Protein AF-X1L8R2-F1 (afdb_monomer_lite)

Sequence (95 aa):
MTNFLNYTLTGGLSEVQIEKIHQDALQVLNKVGVNVPHPETLQLLSKHKGVSMQGTRVRYEPDVVNAALKEACAAGEDSSKREKKNSAALKARVG

pLDDT: mean 83.02, std 17.52, range [42.56, 98.38]

Foldseek 3Di:
DDDDDDDDDDDDDDPVRVVVVLVVVLVCLAPVADFAPDVVVVVVQVVDPQWDDDPRGIHGHSVVVVVVVVVVVVVVVVVVVVVVVVVVVVVVVPD

InterPro domains:
  IPR010426 Trimethylamine methyltransferase [PF06253] (13-75)
  IPR038601 MttB-like superfamily [G3DSA:3.20.20.480] (8-93)

Structure (mmCIF, N/CA/C/O backbone):
data_AF-X1L8R2-F1
#
_entry.id   AF-X1L8R2-F1
#
loop_
_atom_site.group_PDB
_atom_site.id
_atom_site.type_symbol
_atom_site.label_atom_id
_atom_site.label_alt_id
_atom_site.label_comp_id
_atom_site.label_asym_id
_atom_site.label_entity_id
_atom_site.label_seq_id
_atom_site.pdbx_PDB_ins_code
_atom_site.Cartn_x
_atom_site.Cartn_y
_atom_site.Cartn_z
_atom_site.occupancy
_atom_site.B_iso_or_equiv
_atom_site.auth_seq_id
_atom_site.auth_comp_id
_atom_site.auth_asym_id
_atom_site.auth_atom_id
_atom_site.pdbx_PDB_model_num
ATOM 1 N N . MET A 1 1 ? 41.066 -22.308 -28.428 1.00 42.56 1 MET A N 1
ATOM 2 C CA . MET A 1 1 ? 40.494 -20.947 -28.352 1.00 42.56 1 MET A CA 1
ATOM 3 C C . MET A 1 1 ? 39.178 -21.045 -27.599 1.00 42.56 1 MET A C 1
ATOM 5 O O . MET A 1 1 ? 38.236 -21.616 -28.127 1.00 42.56 1 MET A O 1
ATOM 9 N N . THR A 1 2 ? 39.141 -20.621 -26.338 1.00 56.38 2 THR A N 1
ATOM 10 C CA . THR A 1 2 ? 37.943 -20.663 -25.485 1.00 56.38 2 THR A CA 1
ATOM 11 C C . THR A 1 2 ? 37.123 -19.397 -25.705 1.00 56.38 2 THR A C 1
ATOM 13 O O . THR A 1 2 ? 37.608 -18.290 -25.488 1.00 56.38 2 THR A O 1
ATOM 16 N N . ASN A 1 3 ? 35.896 -19.569 -26.189 1.00 62.41 3 ASN A N 1
ATOM 17 C CA . ASN A 1 3 ? 34.976 -18.481 -26.492 1.00 62.41 3 ASN A CA 1
ATOM 18 C C . ASN A 1 3 ? 34.280 -18.048 -25.189 1.00 62.41 3 ASN A C 1
ATOM 20 O O . ASN A 1 3 ? 33.537 -18.836 -24.606 1.00 62.41 3 ASN A O 1
ATOM 24 N N . PHE A 1 4 ? 34.528 -16.827 -24.713 1.00 68.69 4 PHE A N 1
ATOM 25 C CA . PHE A 1 4 ? 33.775 -16.252 -23.597 1.00 68.69 4 PHE A CA 1
ATOM 26 C C . PHE A 1 4 ? 32.495 -15.621 -24.147 1.00 68.69 4 PHE A C 1
ATOM 28 O O . PHE A 1 4 ? 32.547 -14.629 -24.872 1.00 68.69 4 PHE A O 1
ATOM 35 N N . LEU A 1 5 ? 31.341 -16.206 -23.825 1.00 69.25 5 LEU A N 1
ATOM 36 C CA . LEU A 1 5 ? 30.053 -15.582 -24.104 1.00 69.25 5 LEU A CA 1
ATOM 37 C C . LEU A 1 5 ? 29.792 -14.475 -23.077 1.00 69.25 5 LEU A C 1
ATOM 39 O O . LEU A 1 5 ? 29.632 -14.748 -21.889 1.00 69.25 5 LEU A O 1
ATOM 43 N N . ASN A 1 6 ? 29.738 -13.233 -23.554 1.00 66.38 6 ASN A N 1
ATOM 44 C CA . ASN A 1 6 ? 29.241 -12.096 -22.788 1.00 66.38 6 ASN A CA 1
ATOM 45 C C . ASN A 1 6 ? 27.726 -11.997 -22.982 1.00 66.38 6 ASN A C 1
ATOM 47 O O . ASN A 1 6 ? 27.255 -11.792 -24.100 1.00 66.38 6 ASN A O 1
ATOM 51 N N . TYR A 1 7 ? 26.977 -12.117 -21.890 1.00 67.62 7 TYR A N 1
ATOM 52 C CA . TYR A 1 7 ? 25.542 -11.857 -21.860 1.00 67.62 7 TYR A CA 1
ATOM 53 C C . TYR A 1 7 ? 25.287 -10.642 -20.978 1.00 67.62 7 TYR A C 1
ATOM 55 O O . TYR A 1 7 ? 25.815 -10.559 -19.869 1.00 67.62 7 TYR A O 1
ATOM 63 N N . THR A 1 8 ? 24.434 -9.738 -21.445 1.00 67.44 8 THR A N 1
ATOM 64 C CA . THR A 1 8 ? 23.916 -8.632 -20.640 1.00 67.44 8 THR A CA 1
ATOM 65 C C . THR A 1 8 ? 22.416 -8.827 -20.514 1.00 67.44 8 THR A C 1
ATOM 67 O O . THR A 1 8 ? 21.721 -8.946 -21.522 1.00 67.44 8 THR A O 1
ATOM 70 N N . LEU A 1 9 ? 2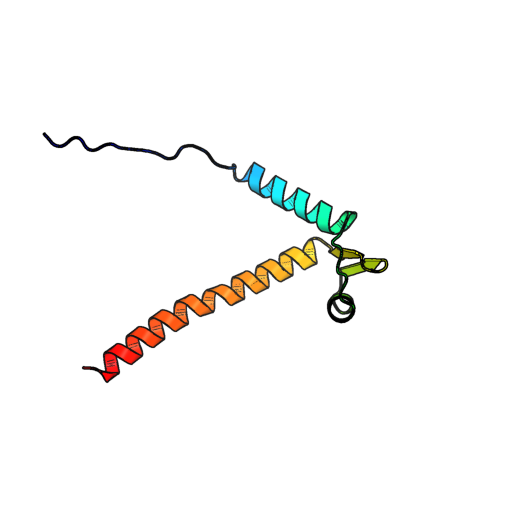1.905 -8.877 -19.284 1.00 72.25 9 LEU A N 1
ATOM 71 C CA . LEU A 1 9 ? 20.466 -8.832 -19.047 1.00 72.25 9 LEU A CA 1
ATOM 72 C C . LEU A 1 9 ? 19.979 -7.417 -19.362 1.00 72.25 9 LEU A C 1
ATOM 74 O O . LEU A 1 9 ? 20.316 -6.467 -18.659 1.00 72.25 9 LEU A O 1
ATOM 78 N N . THR A 1 10 ? 19.208 -7.275 -20.435 1.00 74.50 10 THR A N 1
ATOM 79 C CA . THR A 1 10 ? 18.533 -6.024 -20.792 1.00 74.50 10 THR A CA 1
ATOM 80 C C . THR A 1 10 ? 17.036 -6.168 -20.542 1.00 74.50 10 THR A C 1
ATOM 82 O O . THR A 1 10 ? 16.418 -7.101 -21.054 1.00 74.50 10 THR A O 1
ATOM 85 N N . GLY A 1 11 ? 16.454 -5.250 -19.770 1.00 77.81 11 GLY A N 1
ATOM 86 C CA . GLY A 1 11 ? 15.043 -5.261 -19.371 1.00 77.81 11 GLY A CA 1
ATOM 87 C C . GLY A 1 11 ? 14.865 -4.817 -17.916 1.00 77.81 11 GLY A C 1
ATOM 88 O O . GLY A 1 11 ? 15.842 -4.714 -17.178 1.00 77.81 11 GLY A O 1
ATOM 89 N N . GLY A 1 12 ? 13.626 -4.537 -17.510 1.00 85.44 12 GLY A N 1
ATOM 90 C CA . GLY A 1 12 ? 13.288 -4.078 -16.160 1.00 85.44 12 GLY A CA 1
ATOM 91 C C . GLY A 1 12 ? 12.316 -2.902 -16.166 1.00 85.44 12 GLY A C 1
ATOM 92 O O . GLY A 1 12 ? 11.986 -2.360 -17.222 1.00 85.44 12 GLY A O 1
ATOM 93 N N . LEU A 1 13 ? 11.848 -2.528 -14.978 1.00 90.00 13 LEU A N 1
ATOM 94 C CA . LEU A 1 13 ? 11.070 -1.310 -14.783 1.00 90.00 13 LEU A CA 1
ATOM 95 C C . LEU A 1 13 ? 12.030 -0.144 -14.552 1.00 90.00 13 LEU A C 1
ATOM 97 O O . LEU A 1 13 ? 12.986 -0.272 -13.790 1.00 90.00 13 LEU A O 1
ATOM 101 N N . SER A 1 14 ? 11.781 0.987 -15.209 1.00 92.81 14 SER A N 1
ATOM 102 C CA . SER A 1 14 ? 12.494 2.224 -14.894 1.00 92.81 14 SER A CA 1
ATOM 103 C C . SER A 1 14 ? 12.095 2.733 -13.510 1.00 92.81 14 SER A C 1
ATOM 105 O O . SER A 1 14 ? 11.007 2.426 -13.023 1.00 92.81 14 SER A O 1
ATOM 107 N N . GLU A 1 15 ? 12.927 3.579 -12.907 1.00 91.69 15 GLU A N 1
ATOM 108 C CA . GLU A 1 15 ? 12.621 4.185 -11.604 1.00 91.69 15 GLU A CA 1
ATOM 109 C C . GLU A 1 15 ? 11.263 4.901 -11.606 1.00 91.69 15 GLU A C 1
ATOM 111 O O . GLU A 1 15 ? 10.469 4.770 -10.683 1.00 91.69 15 GLU A O 1
ATOM 116 N N . VAL A 1 16 ? 10.936 5.576 -12.712 1.00 95.31 16 VAL A N 1
ATOM 117 C CA . VAL A 1 16 ? 9.643 6.249 -12.898 1.00 95.31 16 VAL A CA 1
ATOM 118 C C . VAL A 1 16 ? 8.484 5.249 -12.915 1.00 95.31 16 VAL A C 1
ATOM 120 O O . VAL A 1 16 ? 7.412 5.532 -12.385 1.00 95.31 16 VAL A O 1
ATOM 123 N N . GLN A 1 17 ? 8.670 4.078 -13.529 1.00 95.00 17 GLN A N 1
ATOM 124 C CA . GLN A 1 17 ? 7.650 3.029 -13.543 1.00 95.00 17 GLN A CA 1
ATOM 125 C C . GLN A 1 17 ? 7.479 2.392 -12.163 1.00 95.00 17 GLN A C 1
ATOM 127 O O . GLN A 1 17 ? 6.347 2.122 -11.768 1.00 95.00 17 GLN A O 1
ATOM 132 N N . ILE A 1 18 ? 8.576 2.184 -11.433 1.00 96.31 18 ILE A N 1
ATOM 133 C CA . ILE A 1 18 ? 8.554 1.663 -10.063 1.00 96.31 18 ILE A CA 1
ATOM 134 C C . ILE A 1 18 ? 7.821 2.642 -9.146 1.00 96.31 18 ILE A C 1
ATOM 136 O O . ILE A 1 18 ? 6.874 2.243 -8.470 1.00 96.31 18 ILE A O 1
ATOM 140 N N . GLU A 1 19 ? 8.184 3.924 -9.190 1.00 97.00 19 GLU A N 1
ATOM 141 C CA . GLU A 1 19 ? 7.534 4.966 -8.394 1.00 97.00 19 GLU A CA 1
ATOM 142 C C . GLU A 1 19 ? 6.043 5.055 -8.721 1.00 97.00 19 GLU A C 1
ATOM 144 O O . GLU A 1 19 ? 5.201 5.111 -7.827 1.00 97.00 19 GLU A O 1
ATOM 149 N N . LYS A 1 20 ? 5.682 4.980 -10.006 1.00 97.75 20 LYS A N 1
ATOM 150 C CA . LYS A 1 20 ? 4.276 4.973 -10.408 1.00 97.75 20 LYS A CA 1
ATOM 151 C C . LYS A 1 20 ? 3.516 3.784 -9.816 1.00 97.75 20 LYS A C 1
ATOM 153 O O . LYS A 1 20 ? 2.428 3.972 -9.283 1.00 97.75 20 LYS A O 1
ATOM 158 N N . ILE A 1 21 ? 4.078 2.577 -9.892 1.00 98.00 21 ILE A N 1
ATOM 159 C CA . ILE A 1 21 ? 3.455 1.375 -9.320 1.00 98.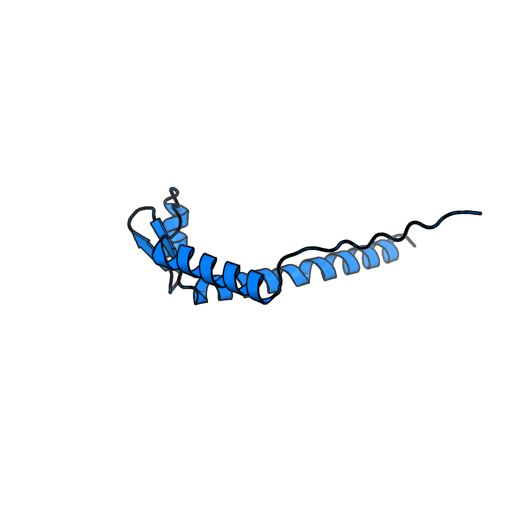00 21 ILE A CA 1
ATOM 160 C C . ILE A 1 21 ? 3.293 1.524 -7.806 1.00 98.00 21 ILE A C 1
ATOM 162 O O . ILE A 1 21 ? 2.242 1.171 -7.274 1.00 98.00 21 ILE A O 1
ATOM 166 N N . HIS A 1 22 ? 4.301 2.069 -7.122 1.00 97.69 22 HIS A N 1
ATOM 167 C CA . HIS A 1 22 ? 4.240 2.338 -5.687 1.00 97.69 22 HIS A CA 1
ATOM 168 C C . HIS A 1 22 ? 3.092 3.290 -5.343 1.00 97.69 22 HIS A C 1
ATOM 170 O O . HIS A 1 22 ? 2.234 2.960 -4.523 1.00 97.69 22 HIS A O 1
ATOM 176 N N . GLN A 1 23 ? 3.007 4.432 -6.029 1.00 98.12 23 GLN A N 1
ATOM 177 C CA . GLN A 1 23 ? 1.935 5.404 -5.813 1.00 98.12 23 GLN A CA 1
ATOM 178 C C . GLN A 1 23 ? 0.553 4.816 -6.118 1.00 98.12 23 GLN A C 1
ATOM 180 O O . GLN A 1 23 ? -0.375 4.976 -5.321 1.00 98.12 23 GLN A O 1
ATOM 185 N N . ASP A 1 24 ? 0.411 4.082 -7.223 1.00 98.31 24 ASP A N 1
ATOM 186 C CA . ASP A 1 24 ? -0.849 3.434 -7.593 1.00 98.31 24 ASP A CA 1
ATOM 187 C C . ASP A 1 24 ? -1.264 2.388 -6.539 1.00 98.31 24 ASP A C 1
ATOM 189 O O . ASP A 1 24 ? -2.430 2.336 -6.137 1.00 98.31 24 ASP A O 1
ATOM 193 N N . ALA A 1 25 ? -0.318 1.608 -6.009 1.00 98.19 25 ALA A N 1
ATOM 194 C CA . ALA A 1 25 ? -0.576 0.646 -4.940 1.00 98.19 25 ALA A CA 1
ATOM 195 C C . ALA A 1 25 ? -1.039 1.328 -3.641 1.00 98.19 25 ALA A C 1
ATOM 197 O O . ALA A 1 25 ? -2.017 0.889 -3.029 1.00 98.19 25 ALA A O 1
ATOM 198 N N . LEU A 1 26 ? -0.405 2.438 -3.245 1.00 98.19 26 LEU A N 1
ATOM 199 C CA . LEU A 1 26 ? -0.836 3.232 -2.088 1.00 98.19 26 LEU A CA 1
ATOM 200 C C . LEU A 1 26 ? -2.264 3.767 -2.272 1.00 98.19 26 LEU A C 1
ATOM 202 O O . LEU A 1 26 ? -3.066 3.745 -1.336 1.00 98.19 26 LEU A O 1
ATOM 206 N N . GLN A 1 27 ? -2.625 4.190 -3.486 1.00 98.19 27 GLN A N 1
ATOM 207 C CA . GLN A 1 27 ? -3.991 4.624 -3.790 1.00 98.19 27 GLN A CA 1
ATOM 208 C C . GLN A 1 27 ? -5.004 3.481 -3.684 1.00 98.19 27 GLN A C 1
ATOM 210 O O . GLN A 1 27 ? -6.111 3.701 -3.185 1.00 98.19 27 GLN A O 1
ATOM 215 N N . VAL A 1 28 ? -4.644 2.265 -4.105 1.00 98.38 28 VAL A N 1
ATOM 216 C CA . VAL A 1 28 ? -5.492 1.076 -3.932 1.00 98.38 28 VAL A CA 1
ATOM 217 C C . VAL A 1 28 ? -5.714 0.786 -2.447 1.00 98.38 28 VAL A C 1
ATOM 219 O O . VAL A 1 28 ? -6.860 0.614 -2.026 1.00 98.38 28 VAL A O 1
ATOM 222 N N . LEU A 1 29 ? -4.656 0.7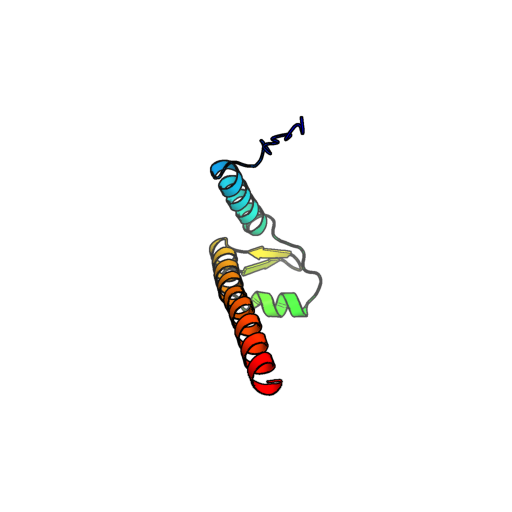98 -1.632 1.00 97.94 29 LEU A N 1
ATOM 223 C CA . LEU A 1 29 ? -4.756 0.565 -0.186 1.00 97.94 29 LEU A CA 1
ATOM 224 C C . LEU A 1 29 ? -5.604 1.625 0.532 1.00 97.94 29 LEU A C 1
ATOM 226 O O . LEU A 1 29 ? -6.341 1.291 1.461 1.00 97.94 29 LEU A O 1
ATOM 230 N N . ASN A 1 30 ? -5.547 2.878 0.084 1.00 97.88 30 ASN A N 1
ATOM 231 C CA . ASN A 1 30 ? -6.329 3.963 0.667 1.00 97.88 30 ASN A CA 1
ATOM 232 C C . ASN A 1 30 ? -7.804 3.930 0.225 1.00 97.88 30 ASN A C 1
ATOM 234 O O . ASN A 1 30 ? -8.715 4.030 1.043 1.00 97.88 30 ASN A O 1
ATOM 238 N N . LYS A 1 31 ? -8.076 3.767 -1.075 1.00 97.25 31 LYS A N 1
ATOM 239 C CA . LYS A 1 31 ? -9.442 3.883 -1.623 1.00 97.25 31 LYS A CA 1
ATOM 240 C C . LYS A 1 31 ? -10.229 2.582 -1.545 1.00 97.25 31 LYS A C 1
ATOM 242 O O . LYS A 1 31 ? -11.405 2.594 -1.182 1.00 97.25 31 LYS A O 1
ATOM 247 N N . VAL A 1 32 ? -9.595 1.470 -1.906 1.00 97.38 32 VAL A N 1
ATOM 248 C CA . VAL A 1 32 ? -10.231 0.147 -1.940 1.00 97.38 32 VAL A CA 1
ATOM 249 C C . VAL A 1 32 ? -10.053 -0.544 -0.594 1.00 97.38 32 VAL A C 1
ATOM 251 O O . VAL A 1 32 ? -11.034 -0.996 0.001 1.00 97.38 32 VAL A O 1
ATOM 254 N N . GLY A 1 33 ? -8.821 -0.556 -0.085 1.00 96.38 33 GLY A N 1
ATOM 255 C CA . GLY A 1 33 ? -8.456 -1.263 1.136 1.00 96.38 33 GLY A CA 1
ATOM 256 C C . GLY A 1 33 ? -8.315 -2.773 0.946 1.00 96.38 33 GLY A C 1
ATOM 257 O O . GLY A 1 33 ? -8.437 -3.309 -0.154 1.00 96.38 33 GLY A O 1
ATOM 258 N N . VAL A 1 34 ? -8.065 -3.466 2.051 1.00 97.06 34 VAL A N 1
ATOM 259 C CA . VAL A 1 34 ? -7.829 -4.911 2.123 1.00 97.06 34 VAL A CA 1
ATOM 260 C C . VAL A 1 34 ? -8.894 -5.553 3.004 1.00 97.06 34 VAL A C 1
ATOM 262 O O . VAL A 1 34 ? -9.336 -4.973 3.995 1.00 97.06 34 VAL A O 1
ATOM 265 N N . ASN A 1 35 ? -9.335 -6.756 2.639 1.00 97.38 35 ASN A N 1
ATOM 266 C CA . ASN A 1 35 ? -10.245 -7.532 3.472 1.00 97.38 35 ASN A CA 1
ATOM 267 C C . ASN A 1 35 ? -9.462 -8.310 4.536 1.00 97.38 35 ASN A C 1
ATOM 269 O O . ASN A 1 35 ? -8.636 -9.152 4.195 1.00 97.38 35 ASN A O 1
ATOM 273 N N . VAL A 1 36 ? -9.760 -8.057 5.806 1.00 96.56 36 VAL A N 1
ATOM 274 C CA . VAL A 1 36 ? -9.166 -8.731 6.962 1.00 96.56 36 VAL A CA 1
ATOM 275 C C . VAL A 1 36 ? -10.296 -9.424 7.732 1.00 96.56 36 VAL A C 1
ATOM 277 O O . VAL A 1 36 ? -11.058 -8.757 8.429 1.00 96.56 36 VAL A O 1
ATOM 280 N N . PRO A 1 37 ? -10.460 -10.752 7.587 1.00 94.25 37 PRO A N 1
ATOM 281 C CA . PRO A 1 37 ? -11.584 -11.475 8.182 1.00 94.25 37 PRO A CA 1
ATOM 282 C C . PRO A 1 37 ? -11.412 -11.749 9.684 1.00 94.25 37 PRO A C 1
ATOM 284 O O . PRO A 1 37 ? -12.379 -12.125 10.340 1.00 94.25 37 PRO A O 1
ATOM 287 N N . HIS A 1 38 ? -10.201 -11.588 10.231 1.00 96.12 38 HIS A N 1
ATOM 288 C CA . HIS A 1 38 ? -9.902 -11.946 11.618 1.00 96.12 38 HIS A CA 1
ATOM 289 C C . HIS A 1 38 ? -10.139 -10.769 12.579 1.00 96.12 38 HIS A C 1
ATOM 291 O O . HIS A 1 38 ? -9.470 -9.738 12.447 1.00 96.12 38 HIS A O 1
ATOM 297 N N . PRO A 1 39 ? -11.046 -10.897 13.567 1.00 93.38 39 PRO A N 1
ATOM 298 C CA . PRO A 1 39 ? -11.436 -9.785 14.433 1.00 93.38 39 PRO A CA 1
ATOM 299 C C . PRO A 1 39 ? -10.301 -9.274 15.328 1.00 93.38 39 PRO A C 1
ATOM 301 O O . PRO A 1 39 ? -10.227 -8.075 15.582 1.00 93.38 39 PRO A O 1
ATOM 304 N N . GLU A 1 40 ? -9.381 -10.135 15.768 1.00 96.31 40 GLU A N 1
ATOM 305 C CA . GLU A 1 40 ? -8.254 -9.706 16.612 1.00 96.31 40 GLU A CA 1
ATOM 306 C C . GLU A 1 40 ? -7.285 -8.809 15.832 1.00 96.31 40 GLU A C 1
ATOM 308 O O . GLU A 1 40 ? -6.788 -7.811 16.353 1.00 96.31 40 GLU A O 1
ATOM 313 N N . THR A 1 41 ? -7.063 -9.113 14.548 1.00 95.00 41 THR A N 1
ATOM 314 C CA . THR A 1 41 ? -6.245 -8.274 13.665 1.00 95.00 41 THR A CA 1
ATOM 315 C C . THR A 1 41 ? -6.921 -6.931 13.426 1.00 95.00 41 THR A C 1
ATOM 317 O O . THR A 1 41 ? -6.264 -5.898 13.500 1.00 95.00 41 THR A O 1
ATOM 320 N N . LEU A 1 42 ? -8.237 -6.923 13.204 1.00 95.25 42 LEU A N 1
ATOM 321 C CA . LEU A 1 42 ? -9.012 -5.688 13.084 1.00 95.25 42 LEU A CA 1
ATOM 322 C C . LEU A 1 42 ? -8.896 -4.824 14.350 1.00 95.25 42 LEU A C 1
ATOM 324 O O . LEU A 1 42 ? -8.670 -3.621 14.251 1.00 95.25 42 LEU A O 1
ATOM 328 N N . GLN A 1 43 ? -8.979 -5.432 15.535 1.00 94.56 43 GLN A N 1
ATOM 329 C CA . GLN A 1 43 ? -8.838 -4.731 16.813 1.00 94.56 43 GLN A CA 1
ATOM 330 C C . GLN A 1 43 ? -7.419 -4.192 17.050 1.00 94.56 43 GLN A C 1
ATOM 332 O O . GLN A 1 43 ? -7.239 -3.167 17.709 1.00 94.56 43 GLN A O 1
ATOM 337 N N . LEU A 1 44 ? -6.393 -4.883 16.550 1.00 95.12 44 LEU A N 1
ATOM 338 C CA . LEU A 1 44 ? -5.025 -4.378 16.582 1.00 95.12 44 LEU A CA 1
ATOM 339 C C . LEU A 1 44 ? -4.881 -3.169 15.650 1.00 95.12 44 LEU A C 1
ATOM 341 O O . LEU A 1 44 ? -4.419 -2.113 16.076 1.00 95.12 44 LEU A O 1
ATOM 345 N N . LEU A 1 45 ? -5.336 -3.309 14.404 1.00 94.31 45 LEU A N 1
ATOM 346 C CA . LEU A 1 45 ? -5.229 -2.285 13.367 1.00 94.31 45 LEU A CA 1
ATOM 347 C C . LEU A 1 45 ? -6.021 -1.018 13.706 1.00 94.31 45 LEU A C 1
ATOM 349 O O . LEU A 1 45 ? -5.544 0.081 13.431 1.00 94.31 45 LEU A O 1
ATOM 353 N N . SER A 1 46 ? -7.170 -1.142 14.377 1.00 92.25 46 SER A N 1
ATOM 354 C CA . SER A 1 46 ? -7.996 0.003 14.782 1.00 92.25 46 SER A CA 1
ATOM 355 C C . SER A 1 46 ? -7.300 0.959 15.756 1.00 92.25 46 SER A C 1
ATOM 357 O O . SER A 1 46 ? -7.783 2.064 15.981 1.00 92.25 46 SER A O 1
ATOM 359 N N . LYS A 1 47 ? -6.192 0.538 16.379 1.00 94.00 47 LYS A N 1
ATOM 360 C CA . LYS A 1 47 ? -5.413 1.367 17.312 1.00 94.00 47 LYS A CA 1
ATOM 361 C C . LYS A 1 47 ? -4.434 2.300 16.597 1.00 94.00 47 LYS A C 1
ATOM 363 O O . LYS A 1 47 ? -3.876 3.188 17.238 1.00 94.00 47 LYS A O 1
ATOM 368 N N . HIS A 1 48 ? -4.212 2.112 15.298 1.00 93.81 48 HIS A N 1
ATOM 369 C CA . HIS A 1 48 ? -3.272 2.912 14.523 1.00 93.81 48 HIS A CA 1
ATOM 370 C C . HIS A 1 48 ? -3.968 4.116 13.885 1.00 93.81 48 HIS A C 1
ATOM 372 O O . HIS A 1 48 ? -4.976 3.991 13.189 1.00 93.81 48 HIS A O 1
ATOM 378 N N . LYS A 1 49 ? -3.402 5.309 14.096 1.00 93.50 49 LYS A N 1
ATOM 379 C CA . LYS A 1 49 ? -3.854 6.532 13.423 1.00 93.50 49 LYS A CA 1
ATOM 380 C C . LYS A 1 49 ? -3.614 6.408 11.913 1.00 93.50 49 LYS A C 1
ATOM 382 O O . LYS A 1 49 ? -2.568 5.913 11.513 1.00 93.50 49 LYS A O 1
ATOM 387 N N . GLY A 1 50 ? -4.570 6.866 11.103 1.00 93.50 50 GLY A N 1
ATOM 388 C CA . GLY A 1 50 ? -4.518 6.778 9.634 1.00 93.50 50 GLY A CA 1
ATOM 389 C C . GLY A 1 50 ? -4.947 5.415 9.071 1.00 93.50 50 GLY A C 1
ATOM 390 O O . GLY A 1 50 ? -4.816 5.161 7.875 1.00 93.50 50 GLY A O 1
ATOM 391 N N . VAL A 1 51 ? -5.492 4.535 9.917 1.00 96.56 51 VAL A N 1
ATOM 392 C CA . VAL A 1 51 ? -6.197 3.320 9.498 1.00 96.56 51 VAL A CA 1
ATOM 393 C C . VAL A 1 51 ? -7.696 3.541 9.667 1.00 96.56 51 VAL A C 1
ATOM 395 O O . VAL A 1 51 ? -8.156 3.946 10.733 1.00 96.56 51 VAL A O 1
ATOM 398 N N . SER A 1 52 ? -8.472 3.275 8.617 1.00 95.44 52 SER A N 1
ATOM 399 C CA . SER A 1 52 ? -9.936 3.346 8.666 1.00 95.44 52 SER A CA 1
ATOM 400 C C . SER A 1 52 ? -10.562 1.991 8.358 1.00 95.44 52 SER A C 1
ATOM 402 O O . SER A 1 52 ? -10.031 1.203 7.574 1.00 95.44 52 SER A O 1
ATOM 404 N N . MET A 1 53 ? -11.692 1.698 9.001 1.00 93.69 53 MET A N 1
ATOM 405 C CA . MET A 1 53 ? -12.328 0.384 8.944 1.00 93.69 53 MET A CA 1
ATOM 406 C C . MET A 1 53 ? -13.808 0.488 8.592 1.00 93.69 53 MET A C 1
ATOM 408 O O . MET A 1 53 ? -14.530 1.329 9.121 1.00 93.69 53 MET A O 1
ATOM 412 N N . GLN A 1 54 ? -14.258 -0.400 7.708 1.00 92.81 54 GLN A N 1
ATOM 413 C CA . GLN A 1 54 ? -15.662 -0.591 7.346 1.00 92.81 54 GLN A CA 1
ATOM 414 C C . GLN A 1 54 ? -15.961 -2.093 7.354 1.00 92.81 54 GLN A C 1
ATOM 416 O O . GLN A 1 54 ? -15.653 -2.809 6.399 1.00 92.81 54 GLN A O 1
ATOM 421 N N . GLY A 1 55 ? -16.515 -2.589 8.463 1.00 92.94 55 GLY A N 1
ATOM 422 C CA . GLY A 1 55 ? -16.676 -4.027 8.692 1.00 92.94 55 GLY A CA 1
ATOM 423 C C . GLY A 1 55 ? -15.318 -4.735 8.713 1.00 92.94 55 GLY A C 1
ATOM 424 O O . GLY A 1 55 ? -14.441 -4.374 9.492 1.00 92.94 55 GLY A O 1
ATOM 425 N N . THR A 1 56 ? -15.130 -5.710 7.824 1.00 95.81 56 THR A N 1
ATOM 426 C CA . THR A 1 56 ? -13.857 -6.432 7.641 1.00 95.81 56 THR A CA 1
ATOM 427 C C . THR A 1 56 ? -12.910 -5.750 6.654 1.00 95.81 56 THR A C 1
ATOM 429 O O . THR A 1 56 ? -11.839 -6.276 6.360 1.00 95.81 56 THR A O 1
ATOM 432 N N . ARG A 1 57 ? -13.288 -4.598 6.086 1.00 97.31 57 ARG A N 1
ATOM 433 C CA . ARG A 1 57 ? -12.436 -3.853 5.155 1.00 97.31 57 ARG A CA 1
ATOM 434 C C . ARG A 1 57 ? -11.593 -2.831 5.898 1.00 97.31 57 ARG A C 1
ATOM 436 O O . ARG A 1 57 ? -12.141 -1.985 6.598 1.00 97.31 57 ARG A O 1
ATOM 443 N N . VAL A 1 58 ? -10.285 -2.871 5.674 1.00 97.88 58 VAL A N 1
ATOM 444 C CA . VAL A 1 58 ? -9.312 -1.943 6.252 1.00 97.88 58 VAL A CA 1
ATOM 445 C C . VAL A 1 58 ? -8.685 -1.112 5.142 1.00 97.88 58 VAL A C 1
ATOM 447 O O . VAL A 1 58 ? -8.200 -1.665 4.158 1.00 97.88 58 VAL A O 1
ATOM 450 N N . ARG A 1 59 ? -8.689 0.208 5.292 1.00 98.25 59 ARG A N 1
ATOM 451 C CA . ARG A 1 59 ? -8.026 1.156 4.392 1.00 98.25 59 ARG A CA 1
ATOM 452 C C . ARG A 1 59 ? -6.899 1.852 5.133 1.00 98.25 59 ARG A C 1
ATOM 454 O O . ARG A 1 59 ? -7.033 2.149 6.321 1.00 98.25 59 ARG A O 1
ATOM 461 N N . TYR A 1 60 ? -5.822 2.124 4.411 1.00 98.00 60 TYR A N 1
ATOM 462 C CA . TYR A 1 60 ? -4.601 2.684 4.975 1.00 98.00 60 TYR A CA 1
ATOM 463 C C . TYR A 1 60 ? -4.265 4.004 4.298 1.00 98.00 60 TYR A C 1
ATOM 465 O O . TYR A 1 60 ? -4.202 4.073 3.069 1.00 98.00 60 TYR A O 1
ATOM 473 N N . GLU A 1 61 ? -4.012 5.038 5.092 1.00 97.69 61 GLU A N 1
ATOM 474 C CA . GLU A 1 61 ? -3.412 6.258 4.572 1.00 97.69 61 GLU A CA 1
ATOM 475 C C . GLU A 1 61 ? -1.983 5.974 4.072 1.00 97.69 61 GLU A C 1
ATOM 477 O O . GLU A 1 61 ? -1.248 5.209 4.710 1.00 97.69 61 GLU A O 1
ATOM 482 N N . PRO A 1 62 ? -1.561 6.591 2.953 1.00 97.38 62 PRO A N 1
ATOM 483 C CA . PRO A 1 62 ? -0.235 6.366 2.377 1.00 97.38 62 PRO A CA 1
ATOM 484 C C . PRO A 1 62 ? 0.919 6.572 3.367 1.00 97.38 62 PRO A C 1
ATOM 486 O O . PRO A 1 62 ? 1.876 5.798 3.376 1.00 97.38 62 PRO A O 1
ATOM 489 N N . ASP A 1 63 ? 0.805 7.576 4.238 1.00 96.62 63 ASP A N 1
ATOM 490 C CA . ASP A 1 63 ? 1.840 7.923 5.214 1.00 96.62 63 ASP A CA 1
ATOM 491 C C . ASP A 1 63 ? 2.064 6.811 6.243 1.00 96.62 63 ASP A C 1
ATOM 493 O O . ASP A 1 63 ? 3.204 6.528 6.610 1.00 96.62 63 ASP A O 1
ATOM 497 N N . VAL A 1 64 ? 0.994 6.128 6.660 1.00 95.88 64 VAL A N 1
ATOM 498 C CA . VAL A 1 64 ? 1.069 5.010 7.613 1.00 95.88 64 VAL A CA 1
ATOM 499 C C . VAL A 1 64 ? 1.806 3.829 6.994 1.00 95.88 64 VAL A C 1
ATOM 501 O O . VAL A 1 64 ? 2.657 3.221 7.640 1.00 95.88 64 VAL A O 1
ATOM 504 N N . VAL A 1 65 ? 1.514 3.522 5.727 1.00 96.00 65 VAL A N 1
ATOM 505 C CA . VAL A 1 65 ? 2.173 2.431 4.998 1.00 96.00 65 VAL A CA 1
ATOM 506 C C . VAL A 1 65 ? 3.661 2.729 4.826 1.00 96.00 65 VAL A C 1
ATOM 508 O O . VAL A 1 65 ? 4.498 1.883 5.133 1.00 96.00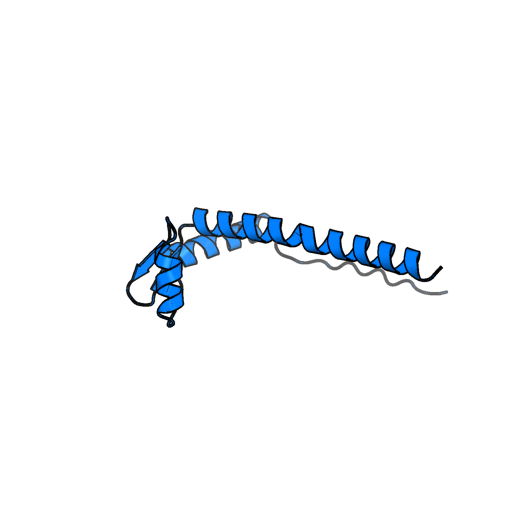 65 VAL A O 1
ATOM 511 N N . ASN A 1 66 ? 4.006 3.943 4.395 1.00 95.81 66 ASN A N 1
ATOM 512 C CA . ASN A 1 66 ? 5.400 4.343 4.206 1.00 95.81 66 ASN A CA 1
ATOM 513 C C . ASN A 1 66 ? 6.180 4.381 5.531 1.00 95.81 66 ASN A C 1
ATOM 515 O O . ASN A 1 66 ? 7.337 3.959 5.570 1.00 95.81 66 ASN A O 1
ATOM 519 N N . ALA A 1 67 ? 5.558 4.834 6.624 1.00 94.12 67 ALA A N 1
ATOM 520 C CA . ALA A 1 67 ? 6.165 4.791 7.952 1.00 94.12 67 ALA A CA 1
ATOM 521 C C . ALA A 1 67 ? 6.456 3.345 8.387 1.00 94.12 67 ALA A C 1
ATOM 523 O O . ALA A 1 67 ? 7.583 3.040 8.776 1.00 94.12 67 ALA A O 1
ATOM 524 N N . ALA A 1 68 ? 5.485 2.441 8.226 1.00 93.44 68 ALA A N 1
ATOM 525 C CA . ALA A 1 68 ? 5.654 1.026 8.551 1.00 93.44 68 ALA A CA 1
ATOM 526 C C . ALA A 1 68 ? 6.751 0.355 7.704 1.00 93.44 68 ALA A C 1
ATOM 528 O O . ALA A 1 68 ? 7.555 -0.415 8.228 1.00 93.44 68 ALA A O 1
ATOM 529 N N . LEU A 1 69 ? 6.835 0.675 6.406 1.00 93.62 69 LEU A N 1
ATOM 530 C CA . LEU A 1 69 ? 7.906 0.184 5.530 1.00 93.62 69 LEU A CA 1
ATOM 531 C C . LEU A 1 69 ? 9.283 0.676 5.986 1.00 93.62 69 LEU A C 1
ATOM 533 O O . LEU A 1 69 ? 10.236 -0.102 6.028 1.00 93.62 69 LEU A O 1
ATOM 537 N N . LYS A 1 70 ? 9.389 1.950 6.374 1.00 92.81 70 LYS A N 1
ATOM 538 C CA . LYS A 1 70 ? 10.636 2.527 6.883 1.00 92.81 70 LYS A CA 1
ATOM 539 C C . LYS A 1 70 ? 11.095 1.839 8.170 1.00 92.81 70 LYS A C 1
ATOM 541 O O . LYS A 1 70 ? 12.277 1.521 8.299 1.00 92.81 70 LYS A O 1
ATOM 546 N N . GLU A 1 71 ? 10.175 1.583 9.097 1.00 91.25 71 GLU A N 1
ATOM 547 C CA . GLU A 1 71 ? 10.456 0.846 10.335 1.00 91.25 71 GLU A CA 1
ATOM 548 C C . GLU A 1 71 ? 10.892 -0.599 10.054 1.00 91.25 71 GLU A C 1
ATOM 550 O O . GLU A 1 71 ? 11.878 -1.072 10.623 1.00 91.25 71 GLU A O 1
ATOM 555 N N . ALA A 1 72 ? 10.220 -1.286 9.128 1.00 89.69 72 ALA A N 1
ATOM 556 C CA . ALA A 1 72 ? 10.564 -2.652 8.741 1.00 89.69 72 ALA A CA 1
ATOM 557 C C . ALA A 1 72 ? 11.954 -2.747 8.086 1.00 89.69 72 ALA A C 1
ATOM 559 O O . ALA A 1 72 ? 12.729 -3.650 8.408 1.00 89.69 72 ALA A O 1
ATOM 560 N N . CYS A 1 73 ? 12.304 -1.800 7.210 1.00 79.25 73 CYS A N 1
ATOM 561 C CA . CYS A 1 73 ? 13.642 -1.723 6.621 1.00 79.25 73 CYS A CA 1
ATOM 562 C C . CYS A 1 73 ? 14.720 -1.475 7.683 1.00 79.25 73 CYS A C 1
ATOM 564 O O . CYS A 1 73 ? 15.756 -2.138 7.655 1.00 79.25 73 CYS A O 1
ATOM 566 N N . ALA A 1 74 ? 14.464 -0.592 8.653 1.00 77.12 74 ALA A N 1
ATOM 567 C CA . ALA A 1 74 ? 15.393 -0.343 9.754 1.00 77.12 74 ALA A CA 1
ATOM 568 C C . ALA A 1 74 ? 15.608 -1.592 10.632 1.00 77.12 74 ALA A C 1
ATOM 570 O O . ALA A 1 74 ? 16.724 -1.854 11.077 1.00 77.12 74 ALA A O 1
ATOM 571 N N . ALA A 1 75 ? 14.570 -2.411 10.834 1.00 69.19 75 ALA A N 1
ATOM 572 C CA . ALA A 1 75 ? 14.670 -3.660 11.591 1.00 69.19 75 ALA A CA 1
ATOM 573 C C . ALA A 1 75 ? 15.474 -4.763 10.863 1.00 69.19 75 ALA A C 1
ATOM 575 O O . ALA A 1 75 ? 16.033 -5.654 11.507 1.00 69.19 75 ALA A O 1
ATOM 576 N N . GLY A 1 76 ? 15.563 -4.713 9.529 1.00 60.38 76 GLY A N 1
ATOM 577 C CA . GLY A 1 76 ? 16.303 -5.689 8.722 1.00 60.38 76 GLY A CA 1
ATOM 578 C C . GLY A 1 76 ? 17.831 -5.564 8.810 1.00 60.38 76 GLY A C 1
ATOM 579 O O . GLY A 1 76 ? 18.539 -6.570 8.710 1.00 60.38 76 GLY A O 1
ATOM 580 N N . GLU A 1 77 ? 18.362 -4.362 9.052 1.00 54.19 77 GLU A N 1
ATOM 581 C CA . GLU A 1 77 ? 19.813 -4.102 9.056 1.00 54.19 77 GLU A CA 1
ATOM 582 C C . GLU A 1 77 ? 20.558 -4.738 10.245 1.00 54.19 77 GLU A C 1
ATOM 584 O O . GLU A 1 77 ? 21.750 -5.055 10.149 1.00 54.19 77 GLU A O 1
ATOM 589 N N . ASP A 1 78 ? 19.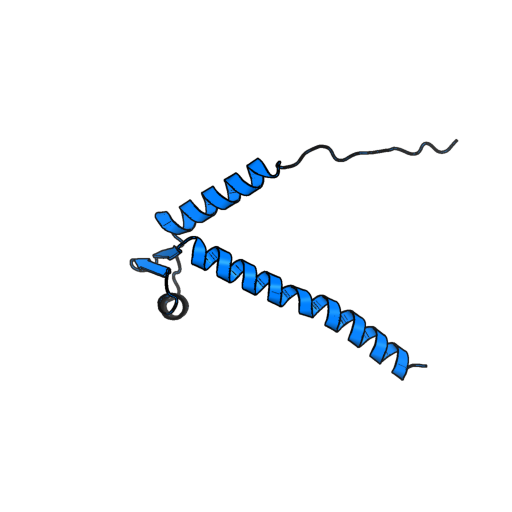862 -5.007 11.350 1.00 52.03 78 ASP A N 1
ATOM 590 C CA . ASP A 1 78 ? 20.450 -5.634 12.540 1.00 52.03 78 ASP A CA 1
ATOM 591 C C . ASP A 1 78 ? 20.759 -7.129 12.351 1.00 52.03 78 ASP A C 1
ATOM 593 O O . ASP A 1 78 ? 21.656 -7.680 13.004 1.00 52.03 78 ASP A O 1
ATOM 597 N N . SER A 1 79 ? 20.075 -7.791 11.416 1.00 51.62 79 SER A N 1
ATOM 598 C CA . SER A 1 79 ? 20.243 -9.227 11.164 1.00 51.62 79 SER A CA 1
ATOM 599 C C . SER A 1 79 ? 21.591 -9.540 10.496 1.00 51.62 79 SER A C 1
ATOM 601 O O . SER A 1 79 ? 22.260 -10.502 10.870 1.00 51.62 79 SER A O 1
ATOM 603 N N . SER A 1 80 ? 22.068 -8.666 9.600 1.00 52.38 80 SER A N 1
ATOM 604 C CA . SER A 1 80 ? 23.353 -8.835 8.893 1.00 52.38 80 SER A CA 1
ATOM 605 C C . SER A 1 80 ? 24.580 -8.626 9.802 1.00 52.38 80 SER A C 1
ATOM 607 O O . SER A 1 80 ? 25.622 -9.270 9.633 1.00 52.38 80 SER A O 1
ATOM 609 N N . LYS A 1 81 ? 24.478 -7.770 10.832 1.00 52.19 81 LYS A N 1
ATOM 610 C CA . LYS A 1 81 ? 25.567 -7.559 11.810 1.00 52.19 81 LYS A CA 1
ATOM 611 C C . LYS A 1 81 ? 25.670 -8.695 12.837 1.00 52.19 81 LYS A C 1
ATOM 613 O O . LYS A 1 81 ? 26.784 -9.030 13.253 1.00 52.19 81 LYS A O 1
ATOM 618 N N . ARG A 1 82 ? 24.548 -9.312 13.232 1.00 51.41 82 ARG A N 1
ATOM 619 C CA . ARG A 1 82 ? 24.529 -10.433 14.197 1.00 51.41 82 ARG A CA 1
ATOM 620 C C . ARG A 1 82 ? 25.213 -11.689 13.656 1.00 51.41 82 ARG A C 1
ATOM 622 O O . ARG A 1 82 ? 25.938 -12.347 14.402 1.00 51.41 82 ARG A O 1
ATOM 629 N N . GLU A 1 83 ? 25.076 -11.974 12.365 1.00 54.34 83 GLU A N 1
ATOM 630 C CA . GLU A 1 83 ? 25.681 -13.157 11.741 1.00 54.34 83 GLU A CA 1
ATOM 631 C C . GLU A 1 83 ? 27.215 -13.054 11.647 1.00 54.34 83 GLU A C 1
ATOM 633 O O . GLU A 1 83 ? 27.940 -13.978 12.030 1.00 54.34 83 GLU A O 1
ATOM 638 N N . LYS A 1 84 ? 27.740 -11.875 11.280 1.00 56.44 84 LYS A N 1
ATOM 639 C CA . LYS A 1 84 ? 29.192 -11.621 11.270 1.00 56.44 84 LYS A CA 1
ATOM 640 C C . LYS A 1 84 ? 29.802 -11.710 12.673 1.00 56.44 84 LYS A C 1
ATOM 642 O O . LYS A 1 84 ? 30.863 -12.312 12.834 1.00 56.44 84 LYS A O 1
ATOM 647 N N . LYS A 1 85 ? 29.119 -11.188 13.701 1.00 55.38 85 LYS A N 1
ATOM 648 C CA . LYS A 1 85 ? 29.596 -11.230 15.096 1.00 55.38 85 LYS A CA 1
ATOM 649 C C . LYS A 1 85 ? 29.602 -12.653 15.674 1.00 55.38 85 LYS A C 1
ATOM 651 O O . LYS A 1 85 ? 30.567 -13.023 16.341 1.00 55.38 85 LYS A O 1
ATOM 656 N N . ASN A 1 86 ? 28.592 -13.469 15.361 1.00 57.78 86 ASN A N 1
ATOM 657 C CA . ASN A 1 86 ? 28.540 -14.868 15.803 1.00 57.78 86 ASN A CA 1
ATOM 658 C C . ASN A 1 86 ? 29.608 -15.745 15.132 1.00 57.78 86 ASN A C 1
ATOM 660 O O . ASN A 1 86 ? 30.216 -16.570 15.810 1.00 57.78 86 ASN A O 1
ATOM 664 N N . SER A 1 87 ? 29.914 -15.531 13.847 1.00 58.25 87 SER A N 1
ATOM 665 C CA . SER A 1 87 ? 30.999 -16.261 13.169 1.00 58.25 87 SER A CA 1
ATOM 666 C C . SER A 1 87 ? 32.396 -15.932 13.722 1.00 58.25 87 SER A C 1
ATOM 668 O O . SER A 1 87 ? 33.246 -16.817 13.823 1.00 58.25 87 SER A O 1
ATOM 670 N N . ALA A 1 88 ? 32.629 -14.679 14.134 1.00 61.06 88 ALA A N 1
ATOM 671 C CA . ALA A 1 88 ? 33.894 -14.248 14.729 1.00 61.06 88 ALA A CA 1
ATOM 672 C C . ALA A 1 88 ? 34.079 -14.817 16.145 1.00 61.06 88 ALA A C 1
ATOM 674 O O . ALA A 1 88 ? 35.153 -15.317 16.477 1.00 61.06 88 ALA A O 1
ATOM 675 N N . ALA A 1 89 ? 33.016 -14.812 16.956 1.00 59.19 89 ALA A N 1
ATOM 676 C CA . ALA A 1 89 ? 33.033 -15.394 18.296 1.00 59.19 89 ALA A CA 1
ATOM 677 C C . ALA A 1 89 ? 33.202 -16.924 18.279 1.00 59.19 89 ALA A C 1
ATOM 679 O O . ALA A 1 89 ? 33.839 -17.479 19.173 1.00 59.19 89 ALA A O 1
ATOM 680 N N . LEU A 1 90 ? 32.667 -17.609 17.259 1.00 57.78 90 LEU A N 1
ATOM 681 C CA . LEU A 1 90 ? 32.838 -19.054 17.103 1.00 57.78 90 LEU A CA 1
ATOM 682 C C . LEU A 1 90 ? 34.269 -19.413 16.675 1.00 57.78 90 LEU A C 1
ATOM 684 O O . LEU A 1 90 ? 34.846 -20.349 17.219 1.00 57.78 90 LEU A O 1
ATOM 688 N N . LYS A 1 91 ? 34.884 -18.632 15.774 1.00 60.59 91 LYS A N 1
ATOM 689 C CA . LYS A 1 91 ? 36.289 -18.829 15.371 1.00 60.59 91 LYS A CA 1
ATOM 690 C C . LYS A 1 91 ? 37.284 -18.584 16.511 1.00 60.59 91 LYS A C 1
ATOM 692 O O . LYS A 1 91 ? 38.297 -19.265 16.563 1.00 60.59 91 LYS A O 1
ATOM 697 N N . ALA A 1 92 ? 36.982 -17.677 17.441 1.00 60.88 92 ALA A N 1
ATOM 698 C CA . ALA A 1 92 ? 37.834 -17.393 18.600 1.00 60.88 92 ALA A CA 1
ATOM 699 C C . ALA A 1 92 ? 37.756 -18.444 19.729 1.00 60.88 92 ALA A C 1
ATOM 701 O O . ALA A 1 92 ? 38.547 -18.381 20.661 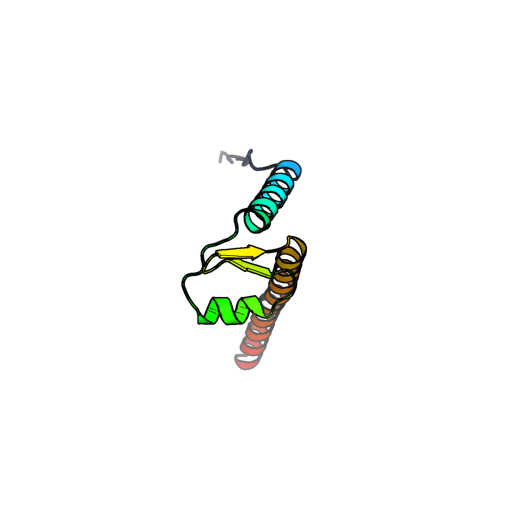1.00 60.88 92 ALA A O 1
ATOM 702 N N . ARG A 1 93 ? 36.795 -19.381 19.687 1.00 54.59 93 ARG A N 1
ATOM 703 C CA . ARG A 1 93 ? 36.636 -20.449 20.699 1.00 54.59 93 ARG A CA 1
ATOM 704 C C . ARG A 1 93 ? 37.162 -21.814 20.247 1.00 54.59 93 ARG A C 1
ATOM 706 O O . ARG A 1 93 ? 37.172 -22.735 21.056 1.00 54.59 93 ARG A O 1
ATOM 713 N N . VAL A 1 94 ? 37.520 -21.959 18.969 1.00 59.56 94 VAL A N 1
ATOM 714 C CA . VAL A 1 94 ? 37.915 -23.239 18.343 1.00 59.56 94 VAL A CA 1
ATOM 715 C C . VAL A 1 94 ? 39.364 -23.197 17.814 1.00 59.56 94 VAL A C 1
ATOM 717 O O . VAL A 1 94 ? 39.829 -24.163 17.218 1.00 59.56 94 VAL A O 1
ATOM 720 N N . GLY A 1 95 ? 40.087 -22.097 18.045 1.00 46.97 95 GLY A N 1
ATOM 721 C CA . GLY A 1 95 ? 41.544 -22.003 17.889 1.00 46.97 95 GLY A CA 1
ATOM 722 C C . GLY A 1 95 ? 42.199 -21.811 19.245 1.00 46.97 95 GLY A C 1
ATOM 723 O O . GLY A 1 95 ? 43.324 -22.322 19.411 1.00 46.97 95 GLY A O 1
#

Radius of gyration: 22.27 Å; chains: 1; bounding box: 58×31×49 Å

Organism: NCBI:txid412755

Secondary structure (DSSP, 8-state):
--------------HHHHHHHHHHHHHHHHHT-EE---HHHHHHHTTSTTEEEETTEEEE-HHHHHHHHHHHHHHHHHHHHHHHHHHHHHHTT--